Protein AF-A0A239P4M9-F1 (afdb_monomer_lite)

Sequence (114 aa):
MAATDDVRRWGINNWTDLDLVRAELAAGADPNSGVPVFEKPLHAAADRGSPEVVAELAMRVDDVDAENRGRTALWMAVFEDRTDNARALDPARHDRRTRLPQHEADLLATAWEN

Structure (mmCIF, N/CA/C/O backbone):
data_AF-A0A239P4M9-F1
#
_entry.id   AF-A0A239P4M9-F1
#
loop_
_atom_site.group_PDB
_atom_site.id
_atom_site.type_symbol
_atom_site.label_atom_id
_atom_site.label_alt_id
_atom_site.label_comp_id
_atom_site.label_asym_id
_atom_site.label_entity_id
_atom_site.label_seq_id
_atom_site.pdbx_PDB_ins_code
_atom_site.Cartn_x
_atom_site.Cartn_y
_atom_site.Cartn_z
_atom_site.occupancy
_atom_site.B_iso_or_equiv
_atom_site.auth_seq_id
_atom_site.auth_comp_id
_atom_site.auth_asym_id
_atom_site.auth_atom_id
_atom_site.pdbx_PDB_model_num
ATOM 1 N N . MET A 1 1 ? 18.744 -27.698 -16.007 1.00 46.94 1 MET A N 1
ATOM 2 C CA . MET A 1 1 ? 17.345 -27.241 -16.114 1.00 46.94 1 MET A CA 1
ATOM 3 C C . MET A 1 1 ? 16.786 -27.150 -14.706 1.00 46.94 1 MET A C 1
ATOM 5 O O . MET A 1 1 ? 16.496 -28.184 -14.125 1.00 46.94 1 MET A O 1
ATOM 9 N N . ALA A 1 2 ? 16.726 -25.943 -14.145 1.00 37.25 2 ALA A N 1
ATOM 10 C CA . ALA A 1 2 ? 15.970 -25.639 -12.934 1.00 37.25 2 ALA A CA 1
ATOM 11 C C . ALA A 1 2 ? 15.031 -24.488 -13.307 1.00 37.25 2 ALA A C 1
ATOM 13 O O . ALA A 1 2 ? 15.488 -23.445 -13.769 1.00 37.25 2 ALA A O 1
ATOM 14 N N . ALA A 1 3 ? 13.735 -24.776 -13.248 1.00 54.38 3 ALA A N 1
ATOM 15 C CA . ALA A 1 3 ? 12.656 -23.819 -13.409 1.00 54.38 3 ALA A CA 1
ATOM 16 C C . ALA A 1 3 ? 12.550 -22.929 -12.160 1.00 54.38 3 ALA A C 1
ATOM 18 O O . ALA A 1 3 ? 13.156 -23.249 -11.142 1.00 54.38 3 ALA A O 1
ATOM 19 N N . THR A 1 4 ? 11.706 -21.899 -12.271 1.00 45.34 4 THR A N 1
ATOM 20 C CA . THR A 1 4 ? 11.223 -20.979 -11.225 1.00 45.34 4 THR A CA 1
ATOM 21 C C . THR A 1 4 ? 12.203 -19.872 -10.848 1.00 45.34 4 THR A C 1
ATOM 23 O O . THR A 1 4 ? 13.104 -20.112 -10.058 1.00 45.34 4 THR A O 1
ATOM 26 N N . ASP A 1 5 ? 12.051 -18.678 -11.429 1.00 41.28 5 ASP A N 1
ATOM 27 C CA . ASP A 1 5 ? 11.701 -17.457 -10.672 1.00 41.28 5 ASP A CA 1
ATOM 28 C C . ASP A 1 5 ? 11.628 -16.228 -11.609 1.00 41.28 5 ASP A C 1
ATOM 30 O O . ASP A 1 5 ? 12.202 -15.179 -11.343 1.00 41.28 5 ASP A O 1
ATOM 34 N N . ASP A 1 6 ? 10.915 -16.321 -12.739 1.00 41.62 6 ASP A N 1
ATOM 35 C CA . ASP A 1 6 ? 10.498 -15.130 -13.500 1.00 41.62 6 ASP A CA 1
ATOM 36 C C . ASP A 1 6 ? 9.261 -14.487 -12.839 1.00 41.62 6 ASP A C 1
ATOM 38 O O . ASP A 1 6 ? 8.310 -14.088 -13.514 1.00 41.62 6 ASP A O 1
ATOM 42 N N . VAL A 1 7 ? 9.234 -14.395 -11.502 1.00 48.22 7 VAL A N 1
ATOM 43 C CA . VAL A 1 7 ? 8.339 -13.455 -10.812 1.00 48.22 7 VAL A CA 1
ATOM 44 C C . VAL A 1 7 ? 8.858 -12.076 -11.181 1.00 48.22 7 VAL A C 1
ATOM 46 O O . VAL A 1 7 ? 9.815 -11.565 -10.595 1.00 48.22 7 VAL A O 1
ATOM 49 N N . ARG A 1 8 ? 8.286 -11.515 -12.252 1.00 54.78 8 ARG A N 1
ATOM 50 C CA . ARG A 1 8 ? 8.602 -10.182 -12.762 1.00 54.78 8 ARG A CA 1
ATOM 51 C C . ARG A 1 8 ? 8.610 -9.203 -11.591 1.00 54.78 8 ARG A C 1
ATOM 53 O O . ARG A 1 8 ? 7.581 -8.890 -10.999 1.00 54.78 8 ARG A O 1
ATOM 60 N N . ARG A 1 9 ? 9.817 -8.774 -11.233 1.00 57.66 9 ARG A N 1
ATOM 61 C CA . ARG A 1 9 ? 10.087 -7.909 -10.093 1.00 57.66 9 ARG A CA 1
ATOM 62 C C . ARG A 1 9 ? 9.722 -6.483 -10.481 1.00 57.66 9 ARG A C 1
ATOM 64 O O . ARG A 1 9 ? 10.198 -6.003 -11.504 1.00 57.66 9 ARG A O 1
ATOM 71 N N . TRP A 1 10 ? 8.894 -5.830 -9.667 1.00 61.03 10 TRP A N 1
ATOM 72 C CA . TRP A 1 10 ? 8.379 -4.477 -9.900 1.00 61.03 10 TRP A CA 1
ATOM 73 C C . TRP A 1 10 ? 9.478 -3.505 -10.360 1.00 61.03 10 TRP A C 1
ATOM 75 O O . TRP A 1 10 ? 10.354 -3.142 -9.583 1.00 61.03 10 TRP A O 1
ATOM 85 N N . GLY A 1 11 ? 9.436 -3.059 -11.616 1.00 57.31 11 GLY A N 1
ATOM 86 C CA . GLY A 1 11 ? 10.395 -2.090 -12.165 1.00 57.31 11 GLY A CA 1
ATOM 87 C C . GLY A 1 11 ? 10.063 -0.629 -11.843 1.00 57.31 11 GLY A C 1
ATOM 88 O O . GLY A 1 11 ? 10.745 0.278 -12.320 1.00 57.31 11 GLY A O 1
ATOM 89 N N . ILE A 1 12 ? 9.001 -0.380 -11.070 1.00 61.72 12 ILE A N 1
ATOM 90 C CA . ILE A 1 12 ? 8.484 0.970 -10.860 1.00 61.72 12 ILE A CA 1
ATOM 91 C C . ILE A 1 12 ? 9.166 1.639 -9.668 1.00 61.72 12 ILE A C 1
ATOM 93 O O . ILE A 1 12 ? 9.142 1.157 -8.538 1.00 61.72 12 ILE 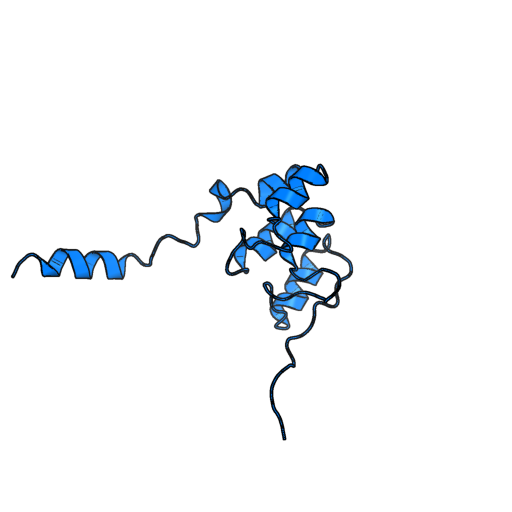A O 1
ATOM 97 N N . ASN A 1 13 ? 9.739 2.810 -9.929 1.00 64.06 13 ASN A N 1
ATOM 98 C CA . ASN A 1 13 ? 10.128 3.757 -8.883 1.00 64.06 13 ASN A CA 1
ATOM 99 C C . ASN A 1 13 ? 9.027 4.794 -8.618 1.00 64.06 13 ASN A C 1
ATOM 101 O O . ASN A 1 13 ? 9.195 5.649 -7.753 1.00 64.06 13 ASN A O 1
ATOM 105 N N . ASN A 1 14 ? 7.913 4.728 -9.359 1.00 71.56 14 ASN A N 1
ATOM 106 C CA . ASN A 1 14 ? 6.837 5.701 -9.277 1.00 71.56 14 ASN A CA 1
ATOM 107 C C . ASN A 1 14 ? 5.509 5.050 -8.860 1.00 71.56 14 ASN A C 1
ATOM 109 O O . ASN A 1 14 ? 4.790 4.501 -9.689 1.00 71.56 14 ASN A O 1
ATOM 113 N N . TRP A 1 15 ? 5.176 5.148 -7.571 1.00 79.12 15 TRP A N 1
ATOM 114 C CA . TRP A 1 15 ? 3.906 4.677 -6.996 1.00 79.12 15 TRP A CA 1
ATOM 115 C C . TRP A 1 15 ? 2.758 5.686 -7.143 1.00 79.12 15 TRP A C 1
ATOM 117 O O . TRP A 1 15 ? 1.693 5.495 -6.560 1.00 79.12 15 TRP A O 1
ATOM 127 N N . THR A 1 16 ? 2.967 6.777 -7.883 1.00 83.25 16 THR A N 1
ATOM 128 C CA . THR A 1 16 ? 1.910 7.757 -8.182 1.00 83.25 16 THR A CA 1
ATOM 129 C C . THR A 1 16 ? 1.251 7.531 -9.540 1.00 83.25 16 THR A C 1
ATOM 131 O O . THR A 1 16 ? 0.168 8.054 -9.788 1.00 83.25 16 THR A O 1
ATOM 134 N N . ASP A 1 17 ? 1.873 6.719 -10.399 1.00 86.00 17 ASP A N 1
ATOM 135 C CA . ASP A 1 17 ? 1.468 6.525 -11.788 1.00 86.00 17 ASP A CA 1
AT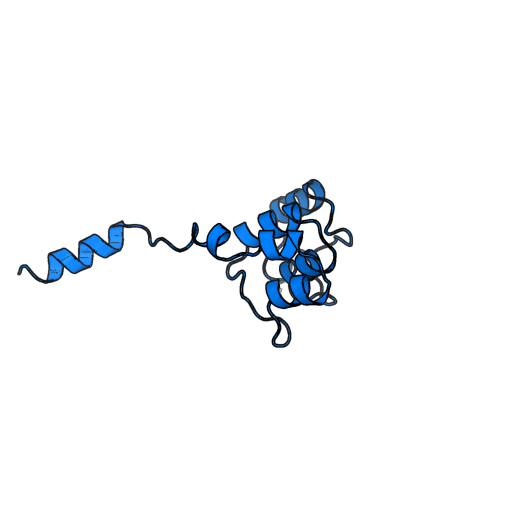OM 136 C C . ASP A 1 17 ? 0.585 5.277 -11.937 1.00 86.00 17 ASP A C 1
ATOM 138 O O . ASP A 1 17 ? 1.059 4.136 -11.944 1.00 86.00 17 ASP A O 1
ATOM 142 N N . LEU A 1 18 ? -0.729 5.493 -12.017 1.00 85.12 18 LEU A N 1
ATOM 143 C CA . LEU A 1 18 ? -1.719 4.416 -12.025 1.00 85.12 18 LEU A CA 1
ATOM 144 C C . LEU A 1 18 ? -1.609 3.520 -13.259 1.00 85.12 18 LEU A C 1
ATOM 146 O O . LEU A 1 18 ? -1.700 2.295 -13.152 1.00 85.12 18 LEU A O 1
ATOM 150 N N . ASP A 1 19 ? -1.424 4.127 -14.428 1.00 86.88 19 ASP A N 1
ATOM 151 C CA . ASP A 1 19 ? -1.344 3.402 -15.693 1.00 86.88 19 ASP A CA 1
ATOM 152 C C . ASP A 1 19 ? -0.097 2.521 -15.754 1.00 86.88 19 ASP A C 1
ATOM 154 O O . ASP A 1 19 ? -0.171 1.385 -16.224 1.00 86.88 19 ASP A O 1
ATOM 158 N N . LEU A 1 20 ? 1.022 2.990 -15.195 1.00 84.00 20 LEU A N 1
ATOM 159 C CA . LEU A 1 20 ? 2.242 2.194 -15.089 1.00 84.00 20 LEU A CA 1
ATOM 160 C C . LEU A 1 20 ? 2.035 0.980 -14.175 1.00 84.00 20 LEU A C 1
ATOM 162 O O . LEU A 1 20 ? 2.379 -0.140 -14.545 1.00 84.00 20 LEU A O 1
ATOM 166 N N . VAL A 1 21 ? 1.415 1.185 -13.009 1.00 83.44 21 VAL A N 1
ATOM 167 C CA . VAL A 1 21 ? 1.082 0.100 -12.072 1.00 83.44 21 VAL A CA 1
ATOM 168 C C . VAL A 1 21 ? 0.172 -0.930 -12.743 1.00 83.44 21 VAL A C 1
ATOM 170 O O . VAL A 1 21 ? 0.421 -2.132 -12.654 1.00 83.44 21 VAL A O 1
ATOM 173 N N . ARG A 1 22 ? -0.857 -0.480 -13.470 1.00 84.69 22 ARG A N 1
ATOM 174 C CA . ARG A 1 22 ? -1.765 -1.365 -14.217 1.00 84.69 22 ARG A CA 1
ATOM 175 C C . ARG A 1 22 ? -1.057 -2.126 -15.331 1.00 84.69 22 ARG A C 1
ATOM 177 O O . ARG A 1 22 ? -1.350 -3.305 -15.511 1.00 84.69 22 ARG A O 1
ATOM 184 N N . ALA A 1 23 ? -0.147 -1.484 -16.059 1.00 85.00 23 ALA A N 1
ATOM 185 C CA . ALA A 1 23 ? 0.622 -2.125 -17.118 1.00 85.00 23 ALA A CA 1
ATOM 186 C C . ALA A 1 23 ? 1.519 -3.244 -16.569 1.00 85.00 23 ALA A C 1
ATOM 188 O 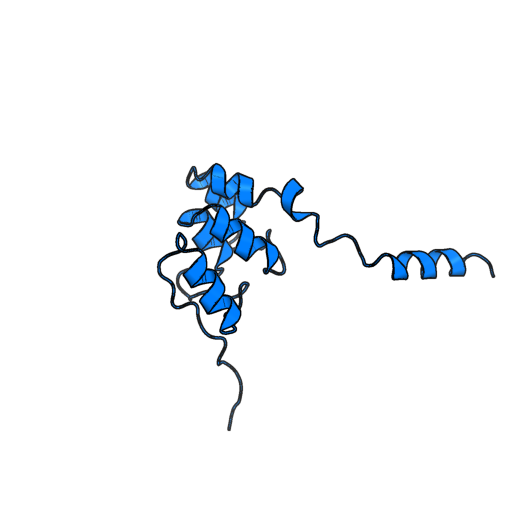O . ALA A 1 23 ? 1.548 -4.330 -17.141 1.00 85.00 23 ALA A O 1
ATOM 189 N N . GLU A 1 24 ? 2.184 -3.022 -15.435 1.00 81.25 24 GLU A N 1
ATOM 190 C CA . GLU A 1 24 ? 3.020 -4.038 -14.778 1.00 81.25 24 GLU A CA 1
ATOM 191 C C . GLU A 1 24 ? 2.185 -5.204 -14.238 1.00 81.25 24 GLU A C 1
ATOM 193 O O . GLU A 1 24 ? 2.515 -6.369 -14.464 1.00 81.25 24 GLU A O 1
ATOM 198 N N . LEU A 1 25 ? 1.049 -4.909 -13.600 1.00 79.94 25 LEU A N 1
ATOM 199 C CA . LEU A 1 25 ? 0.100 -5.936 -13.160 1.00 79.94 25 LEU A CA 1
ATOM 200 C C . LEU A 1 25 ? -0.428 -6.755 -14.349 1.00 79.94 25 LEU A C 1
ATOM 202 O O . LEU A 1 25 ? -0.502 -7.979 -14.274 1.00 79.94 25 LEU A O 1
ATOM 206 N N . ALA A 1 26 ? -0.746 -6.098 -15.468 1.00 82.62 26 ALA A N 1
ATOM 207 C CA . ALA A 1 26 ? -1.149 -6.766 -16.706 1.00 82.62 26 ALA A CA 1
ATOM 208 C C . ALA A 1 26 ? -0.002 -7.574 -17.340 1.00 82.62 26 ALA A C 1
ATOM 210 O O . ALA A 1 26 ? -0.251 -8.594 -17.980 1.00 82.62 26 ALA A O 1
ATOM 211 N N . ALA A 1 27 ? 1.247 -7.157 -17.132 1.00 80.88 27 ALA A N 1
ATOM 212 C CA . ALA A 1 27 ? 2.445 -7.881 -17.547 1.00 80.88 27 ALA A CA 1
ATOM 213 C C . ALA A 1 27 ? 2.794 -9.071 -16.628 1.00 80.88 27 ALA A C 1
ATOM 215 O O . ALA A 1 27 ? 3.772 -9.775 -16.895 1.00 80.88 27 ALA A O 1
ATOM 216 N N . GLY A 1 28 ? 2.001 -9.319 -15.578 1.00 78.31 28 GLY A N 1
ATOM 217 C CA . GLY A 1 28 ? 2.170 -10.441 -14.654 1.00 78.31 28 GLY A CA 1
ATOM 218 C C . GLY A 1 28 ? 3.025 -10.131 -13.424 1.00 78.31 28 GLY A C 1
ATOM 219 O O . GLY A 1 28 ? 3.549 -11.061 -12.815 1.00 78.31 28 GLY A O 1
ATOM 220 N N . ALA A 1 29 ? 3.199 -8.856 -13.063 1.00 78.62 29 ALA A N 1
ATOM 221 C CA . ALA A 1 29 ? 3.822 -8.488 -11.794 1.00 78.62 29 ALA A CA 1
ATOM 222 C C . ALA A 1 29 ? 2.953 -8.944 -10.608 1.00 78.62 29 ALA A C 1
ATOM 224 O O . ALA A 1 29 ? 1.740 -8.724 -10.591 1.00 78.62 29 ALA A O 1
ATOM 225 N N . ASP A 1 30 ? 3.581 -9.557 -9.604 1.00 78.56 30 ASP A N 1
ATOM 226 C CA . ASP A 1 30 ? 2.894 -10.051 -8.409 1.00 78.56 30 ASP A CA 1
ATOM 227 C C . ASP A 1 30 ? 2.605 -8.891 -7.432 1.00 78.56 30 ASP A C 1
ATOM 229 O O . ASP A 1 30 ? 3.552 -8.314 -6.892 1.00 78.56 30 ASP A O 1
ATOM 233 N N . PRO A 1 31 ? 1.337 -8.529 -7.154 1.00 76.25 31 PRO A N 1
ATOM 234 C CA . PRO A 1 31 ? 0.998 -7.454 -6.218 1.00 76.25 31 PRO A CA 1
ATOM 235 C C . PRO A 1 31 ? 1.411 -7.744 -4.768 1.00 76.25 31 PRO A C 1
ATOM 237 O O . PRO A 1 31 ? 1.523 -6.801 -3.982 1.00 76.25 31 PRO A O 1
ATOM 240 N N . ASN A 1 32 ? 1.659 -9.006 -4.405 1.00 74.19 32 ASN A N 1
ATOM 241 C CA . ASN A 1 32 ? 2.054 -9.398 -3.051 1.00 74.19 32 ASN A CA 1
ATOM 242 C C . ASN A 1 32 ? 3.577 -9.367 -2.832 1.00 74.19 32 ASN A C 1
ATOM 244 O O . ASN A 1 32 ? 4.021 -9.154 -1.698 1.00 74.19 32 ASN A O 1
ATOM 248 N N . SER A 1 33 ? 4.370 -9.558 -3.895 1.00 69.44 33 SER A N 1
ATOM 249 C CA . SER A 1 33 ? 5.833 -9.686 -3.830 1.00 69.44 33 SER A CA 1
ATOM 250 C C . SER A 1 33 ? 6.527 -8.556 -4.589 1.00 69.44 33 SER A C 1
ATOM 252 O O . SER A 1 33 ? 6.542 -8.502 -5.818 1.00 69.44 33 SER A O 1
ATOM 254 N N . GLY A 1 34 ? 7.120 -7.625 -3.841 1.00 67.12 34 GLY A N 1
ATOM 255 C CA . GLY A 1 34 ? 7.715 -6.409 -4.393 1.00 67.12 34 GLY A CA 1
ATOM 256 C C . GLY A 1 34 ? 9.217 -6.504 -4.648 1.00 67.1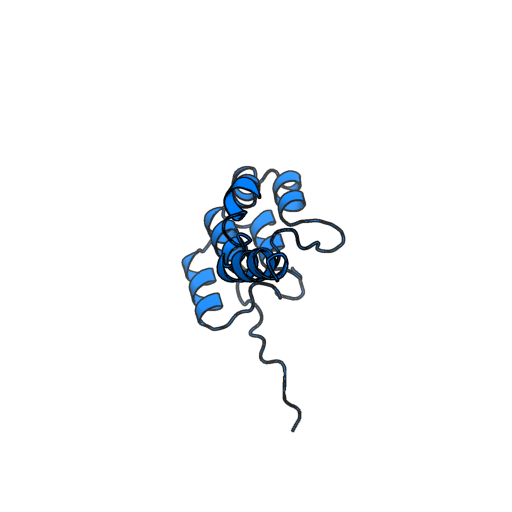2 34 GLY A C 1
ATOM 257 O O . GLY A 1 34 ? 9.887 -7.513 -4.424 1.00 67.12 34 GLY A O 1
ATOM 258 N N . VAL A 1 35 ? 9.791 -5.385 -5.088 1.00 59.00 35 VAL A N 1
ATOM 259 C CA . VAL A 1 35 ? 11.248 -5.197 -5.124 1.00 59.00 35 VAL A CA 1
ATOM 260 C C . VAL A 1 35 ? 11.877 -5.362 -3.736 1.00 59.00 35 VAL A C 1
ATOM 262 O O . VAL A 1 35 ? 11.245 -5.039 -2.733 1.00 59.00 35 VAL A O 1
ATOM 265 N N . PRO A 1 36 ? 13.147 -5.802 -3.648 1.00 54.56 36 PRO A N 1
ATOM 266 C CA . PRO A 1 36 ? 13.776 -6.163 -2.375 1.00 54.56 36 PRO A CA 1
ATOM 267 C C . PRO A 1 36 ? 13.932 -4.976 -1.413 1.00 54.56 36 PRO A C 1
ATOM 269 O O . PRO A 1 36 ? 14.050 -5.175 -0.213 1.00 54.56 36 PRO A O 1
ATOM 272 N N . VAL A 1 37 ? 13.922 -3.742 -1.927 1.00 53.75 37 VAL A N 1
ATOM 273 C CA . VAL A 1 37 ? 13.992 -2.523 -1.105 1.00 53.75 37 VAL A CA 1
ATOM 274 C C . VAL A 1 37 ? 12.661 -2.239 -0.405 1.00 53.75 37 VAL A C 1
ATOM 276 O O . VAL A 1 37 ? 12.652 -1.635 0.665 1.00 53.75 37 VAL A O 1
ATOM 279 N N . PHE A 1 38 ? 11.544 -2.688 -0.985 1.00 59.00 38 PHE A N 1
ATOM 280 C CA . PHE A 1 38 ? 10.211 -2.394 -0.470 1.00 59.00 38 PHE A CA 1
ATOM 281 C C . PHE A 1 38 ? 9.443 -3.605 0.048 1.00 59.00 38 PHE A C 1
ATOM 283 O O . PHE A 1 38 ? 8.468 -3.380 0.751 1.00 59.00 38 PHE A O 1
ATOM 290 N N . GLU A 1 39 ? 9.917 -4.834 -0.205 1.00 63.91 39 GLU A N 1
ATOM 291 C CA . GLU A 1 39 ? 9.393 -6.151 0.225 1.00 63.91 39 GLU A CA 1
ATOM 292 C C . GLU A 1 39 ? 7.925 -6.423 -0.177 1.00 63.91 39 GLU A C 1
ATOM 294 O O . GLU A 1 39 ? 7.635 -7.483 -0.729 1.00 63.91 39 GLU A O 1
ATOM 299 N N . LYS A 1 40 ? 7.018 -5.454 -0.016 1.00 75.56 40 LYS A N 1
ATOM 300 C CA . LYS A 1 40 ? 5.602 -5.474 -0.376 1.00 75.56 40 LYS A CA 1
ATOM 301 C C . LYS A 1 40 ? 5.204 -4.189 -1.138 1.00 75.56 40 LYS A C 1
ATOM 303 O O . LYS A 1 40 ? 5.376 -3.088 -0.609 1.00 75.56 40 LYS A O 1
ATOM 308 N N . PRO A 1 41 ? 4.654 -4.297 -2.364 1.00 79.50 41 PRO A N 1
ATOM 309 C CA . PRO A 1 41 ? 4.223 -3.165 -3.196 1.00 79.50 41 PRO A CA 1
ATOM 310 C C . PRO A 1 41 ? 3.238 -2.231 -2.491 1.00 79.50 41 PRO A C 1
ATOM 312 O O . PRO A 1 41 ? 3.370 -1.010 -2.559 1.00 79.50 41 PRO A O 1
ATOM 315 N N . LEU A 1 42 ? 2.282 -2.811 -1.757 1.00 83.88 42 LEU A N 1
ATOM 316 C CA . LEU A 1 42 ? 1.249 -2.061 -1.049 1.00 83.88 42 LEU A CA 1
ATOM 317 C C . LEU A 1 42 ? 1.835 -1.121 0.016 1.00 83.88 42 LEU A C 1
ATOM 319 O O . LEU A 1 42 ? 1.389 0.015 0.134 1.00 83.88 42 LEU A O 1
ATOM 323 N N . HIS A 1 43 ? 2.877 -1.547 0.736 1.00 84.94 43 HIS A N 1
ATOM 324 C CA . HIS A 1 43 ? 3.574 -0.715 1.724 1.00 84.94 43 HIS A CA 1
ATOM 325 C C . HIS A 1 43 ? 4.283 0.476 1.080 1.00 84.94 43 HIS A C 1
ATOM 327 O O . HIS A 1 43 ? 4.208 1.587 1.598 1.00 84.94 43 HIS A O 1
ATOM 333 N N . ALA A 1 44 ? 4.936 0.274 -0.068 1.00 84.00 44 ALA A N 1
ATOM 334 C CA . ALA A 1 44 ? 5.576 1.375 -0.787 1.00 84.00 44 ALA A CA 1
ATOM 335 C C . ALA A 1 44 ? 4.566 2.361 -1.380 1.00 84.00 44 ALA A C 1
ATOM 337 O O . ALA A 1 44 ? 4.810 3.569 -1.364 1.00 84.00 44 ALA A O 1
ATOM 338 N N . ALA A 1 45 ? 3.429 1.862 -1.868 1.00 86.31 45 ALA A N 1
ATOM 339 C CA . ALA A 1 45 ? 2.332 2.706 -2.319 1.00 86.31 45 ALA A CA 1
ATOM 340 C C . ALA A 1 45 ? 1.689 3.480 -1.159 1.00 86.31 45 ALA A C 1
ATOM 342 O O . ALA A 1 45 ? 1.377 4.656 -1.318 1.00 86.31 45 ALA A O 1
ATOM 343 N N . ALA A 1 46 ? 1.545 2.863 0.014 1.00 87.62 46 ALA A N 1
ATOM 344 C CA . ALA A 1 46 ? 1.022 3.526 1.204 1.00 87.62 46 ALA A CA 1
ATOM 345 C C . ALA A 1 46 ? 1.919 4.690 1.660 1.00 87.62 46 ALA A C 1
ATOM 347 O O . ALA A 1 46 ? 1.411 5.775 1.939 1.00 87.62 46 ALA A O 1
ATOM 348 N N . ASP A 1 47 ? 3.238 4.474 1.652 1.00 85.94 47 ASP A N 1
ATOM 349 C CA . ASP A 1 47 ? 4.278 5.457 1.991 1.00 85.94 47 ASP A CA 1
ATOM 350 C C . ASP A 1 47 ? 4.353 6.598 0.953 1.00 85.94 47 ASP A C 1
ATOM 352 O O . ASP A 1 47 ? 4.137 7.770 1.261 1.00 85.94 47 ASP A O 1
ATOM 356 N N . ARG A 1 48 ? 4.581 6.270 -0.327 1.00 82.81 48 ARG A N 1
ATOM 357 C CA . ARG A 1 48 ? 4.984 7.264 -1.352 1.00 82.81 48 ARG A CA 1
ATOM 358 C C . ARG A 1 48 ? 4.035 7.391 -2.532 1.00 82.81 48 ARG A C 1
ATOM 360 O O . ARG A 1 48 ? 4.259 8.227 -3.405 1.00 82.81 48 ARG A O 1
ATOM 367 N N . GLY A 1 49 ? 3.012 6.550 -2.593 1.00 84.56 49 GLY A N 1
ATOM 368 C CA . GLY A 1 49 ? 2.091 6.482 -3.716 1.00 84.56 49 GLY A CA 1
ATOM 369 C C . GLY A 1 49 ? 0.906 7.427 -3.612 1.00 84.56 49 GLY A C 1
ATOM 370 O O . GLY A 1 49 ? 0.771 8.185 -2.643 1.00 84.56 49 GLY A O 1
ATOM 371 N N . SER A 1 50 ? 0.071 7.355 -4.646 1.00 88.69 50 SER A N 1
ATOM 372 C CA . SER A 1 50 ? -1.233 8.019 -4.729 1.00 88.69 50 SER A CA 1
ATOM 373 C C . SER A 1 50 ? -2.346 7.096 -4.211 1.00 88.69 50 SER A C 1
ATOM 375 O O . SER A 1 50 ? -2.230 5.871 -4.353 1.00 88.69 50 SER A O 1
ATOM 377 N N . PRO A 1 51 ? -3.454 7.640 -3.677 1.00 87.44 51 PRO A N 1
ATOM 378 C CA . PRO A 1 51 ? -4.552 6.839 -3.132 1.00 87.44 51 PRO A CA 1
ATOM 379 C C . PRO A 1 51 ? -5.193 5.915 -4.178 1.00 87.44 51 PRO A C 1
ATOM 381 O O . PRO A 1 51 ? -5.653 4.823 -3.846 1.00 87.44 51 PRO A O 1
ATOM 384 N N . GLU A 1 52 ? -5.175 6.296 -5.455 1.00 88.69 52 GLU A N 1
ATOM 385 C CA . GLU A 1 52 ? -5.654 5.472 -6.566 1.00 88.69 52 GLU A CA 1
ATOM 386 C C . GLU A 1 52 ? -4.789 4.223 -6.763 1.00 88.69 52 GLU A C 1
ATOM 388 O O . GLU A 1 52 ? -5.317 3.127 -6.947 1.00 88.69 52 GLU A O 1
ATOM 393 N N . VAL A 1 53 ? -3.463 4.371 -6.686 1.00 87.56 53 VAL A N 1
ATOM 394 C CA . VAL A 1 53 ? -2.518 3.249 -6.799 1.00 87.56 53 VAL A CA 1
ATOM 395 C C . VAL A 1 53 ? -2.676 2.307 -5.613 1.00 87.56 53 VAL A C 1
ATOM 397 O O . VAL A 1 53 ? -2.731 1.090 -5.791 1.00 87.56 53 VAL A O 1
ATOM 400 N N . VAL A 1 54 ? -2.811 2.869 -4.412 1.00 88.31 54 VAL A N 1
ATOM 401 C CA . VAL A 1 54 ? -3.071 2.108 -3.188 1.00 88.31 54 VAL A CA 1
ATOM 402 C C . VAL A 1 54 ? -4.364 1.301 -3.313 1.00 88.31 54 VAL A C 1
ATOM 404 O O . VAL A 1 54 ? -4.358 0.107 -3.027 1.00 88.31 54 VAL A O 1
ATOM 407 N N . ALA A 1 55 ? -5.445 1.903 -3.813 1.00 86.31 55 ALA A N 1
ATOM 408 C CA . ALA A 1 55 ? -6.711 1.208 -4.028 1.00 86.31 55 ALA A CA 1
ATOM 409 C C . ALA A 1 55 ? -6.608 0.093 -5.087 1.00 86.31 55 ALA A C 1
ATOM 411 O O . ALA A 1 55 ? -7.136 -1.001 -4.883 1.00 86.31 55 ALA A O 1
ATOM 412 N N . GLU A 1 56 ? -5.920 0.332 -6.208 1.00 86.31 56 GLU A N 1
ATOM 413 C CA . GLU A 1 56 ? -5.720 -0.681 -7.256 1.00 86.31 56 GLU A CA 1
ATOM 414 C C . GLU A 1 56 ? -4.886 -1.877 -6.785 1.00 86.31 56 GLU A C 1
ATOM 416 O O . GLU A 1 56 ? -5.160 -3.010 -7.194 1.00 86.31 56 GLU A O 1
ATOM 421 N N . LEU A 1 57 ? -3.877 -1.636 -5.946 1.00 84.19 57 LEU A N 1
ATOM 422 C CA . LEU A 1 57 ? -3.086 -2.696 -5.324 1.00 84.19 57 LEU A CA 1
ATOM 423 C C . LEU A 1 57 ? -3.907 -3.438 -4.273 1.00 84.19 57 LEU A C 1
ATOM 425 O O . LEU A 1 57 ? -3.958 -4.663 -4.315 1.00 84.19 57 LEU A O 1
ATOM 429 N N . ALA A 1 58 ? -4.608 -2.716 -3.397 1.00 84.12 58 ALA A N 1
ATOM 430 C CA . ALA A 1 58 ? -5.434 -3.294 -2.339 1.00 84.12 58 ALA A CA 1
ATOM 431 C C . ALA A 1 58 ? -6.527 -4.238 -2.880 1.00 84.12 58 ALA A C 1
ATOM 433 O O . ALA A 1 58 ? -6.828 -5.254 -2.266 1.00 84.12 58 ALA A O 1
ATOM 434 N N . MET A 1 59 ? -7.077 -3.963 -4.068 1.00 81.94 59 MET A N 1
ATOM 435 C CA . MET A 1 59 ? -8.038 -4.868 -4.717 1.00 81.94 59 MET A CA 1
ATOM 436 C C . MET A 1 59 ? -7.413 -6.174 -5.240 1.00 81.94 59 MET A C 1
ATOM 438 O O . MET A 1 59 ? -8.125 -7.166 -5.428 1.00 81.94 59 MET A O 1
ATOM 442 N N . ARG A 1 60 ? -6.108 -6.173 -5.530 1.00 80.38 60 ARG A N 1
ATOM 443 C CA . ARG A 1 60 ? -5.407 -7.294 -6.175 1.00 80.38 60 ARG A CA 1
ATOM 444 C C . ARG A 1 60 ? -4.552 -8.122 -5.223 1.00 80.38 60 ARG A C 1
ATOM 446 O O . ARG A 1 60 ? -4.343 -9.292 -5.520 1.00 80.38 60 ARG A O 1
ATOM 453 N N . VAL A 1 61 ? -4.071 -7.545 -4.123 1.00 79.56 61 VAL A N 1
ATOM 454 C CA . VAL A 1 61 ? -3.359 -8.294 -3.078 1.00 79.56 61 VAL A CA 1
ATOM 455 C C . VAL A 1 61 ? -4.282 -9.298 -2.400 1.00 79.56 61 VAL A C 1
ATOM 457 O O . VAL A 1 61 ? -5.505 -9.128 -2.372 1.00 79.56 61 VAL A O 1
ATOM 460 N N . ASP A 1 62 ? -3.682 -10.340 -1.837 1.00 76.31 62 ASP A N 1
ATOM 461 C CA . ASP A 1 62 ? -4.436 -11.346 -1.095 1.00 76.31 62 ASP A CA 1
ATOM 462 C C . ASP A 1 62 ? -4.797 -10.916 0.314 1.00 76.31 62 ASP A C 1
ATOM 464 O O . ASP A 1 62 ? -5.874 -11.252 0.806 1.00 76.31 62 ASP A O 1
ATOM 468 N N . ASP A 1 63 ? -3.921 -10.112 0.904 1.00 78.50 63 ASP A N 1
ATOM 469 C CA . ASP A 1 63 ? -4.055 -9.586 2.246 1.00 78.50 63 ASP A CA 1
ATOM 470 C C . ASP A 1 63 ? -3.592 -8.121 2.271 1.00 78.50 63 ASP A C 1
ATOM 472 O O . ASP A 1 63 ? -2.410 -7.813 2.091 1.00 78.50 63 ASP A O 1
ATOM 476 N N . VAL A 1 64 ? -4.553 -7.211 2.451 1.00 81.12 64 VAL A N 1
ATOM 477 C CA . VAL A 1 64 ? -4.331 -5.757 2.561 1.00 81.12 64 VAL A CA 1
ATOM 478 C C . VAL A 1 64 ? -3.691 -5.403 3.907 1.00 81.12 64 VAL A C 1
ATOM 480 O O . VAL A 1 64 ? -2.927 -4.437 3.996 1.00 81.12 64 VAL A O 1
ATOM 483 N N . ASP A 1 65 ? -3.948 -6.219 4.929 1.00 79.69 65 ASP A N 1
ATOM 484 C CA . ASP A 1 65 ? -3.437 -6.054 6.288 1.00 79.69 65 ASP A CA 1
ATOM 485 C C . ASP A 1 65 ? -2.126 -6.813 6.514 1.00 79.69 65 ASP A C 1
ATOM 487 O O . ASP A 1 65 ? -1.601 -6.834 7.629 1.00 79.69 65 ASP A O 1
ATOM 491 N N . ALA A 1 66 ? -1.543 -7.373 5.450 1.00 81.19 66 ALA A N 1
ATOM 492 C CA . ALA A 1 66 ? -0.273 -8.067 5.525 1.00 81.19 66 ALA A CA 1
ATOM 493 C C . ALA A 1 66 ? 0.786 -7.190 6.206 1.00 81.19 66 ALA A C 1
ATOM 495 O O . ALA A 1 66 ? 1.052 -6.047 5.821 1.00 81.19 66 ALA A O 1
ATOM 496 N N . GLU A 1 67 ? 1.451 -7.747 7.209 1.00 81.19 67 GLU A N 1
ATOM 497 C CA . GLU A 1 67 ? 2.503 -7.033 7.913 1.00 81.19 67 GLU A CA 1
ATOM 498 C C . GLU A 1 67 ? 3.821 -7.099 7.134 1.00 81.19 67 GLU A C 1
ATOM 500 O O . GLU A 1 67 ? 4.222 -8.141 6.607 1.00 81.19 67 GLU A O 1
ATOM 505 N N . ASN A 1 68 ? 4.532 -5.973 7.088 1.00 78.19 68 ASN A N 1
ATOM 506 C CA . ASN A 1 68 ? 5.921 -5.906 6.665 1.00 78.19 68 ASN A CA 1
ATOM 507 C C . ASN A 1 68 ? 6.783 -5.404 7.821 1.00 78.19 68 ASN A C 1
ATOM 509 O O . ASN A 1 68 ? 6.629 -4.267 8.276 1.00 78.19 68 ASN A O 1
ATOM 513 N N . ARG A 1 69 ? 7.697 -6.248 8.310 1.00 79.38 69 ARG A N 1
ATOM 514 C CA . ARG A 1 69 ? 8.531 -5.950 9.492 1.00 79.38 69 ARG A CA 1
ATOM 515 C C . ARG A 1 69 ? 7.692 -5.484 10.698 1.00 79.38 69 ARG A C 1
ATOM 517 O O . ARG A 1 69 ? 8.055 -4.516 11.362 1.00 79.38 69 ARG A O 1
ATOM 524 N N . GLY A 1 70 ? 6.548 -6.138 10.927 1.00 81.06 70 GLY A N 1
ATOM 525 C CA . GLY A 1 70 ? 5.610 -5.834 12.018 1.00 81.06 70 GLY A CA 1
ATOM 526 C C . GLY A 1 70 ? 4.777 -4.561 11.827 1.00 81.06 70 GLY A C 1
ATOM 527 O O . GLY A 1 70 ? 4.291 -4.000 12.804 1.00 81.06 70 GLY A O 1
ATOM 528 N N . ARG A 1 71 ? 4.661 -4.044 10.596 1.00 84.62 71 ARG A N 1
ATOM 529 C CA . ARG A 1 71 ? 3.871 -2.844 10.277 1.00 84.62 71 ARG A CA 1
ATOM 530 C C . ARG A 1 71 ? 2.944 -3.113 9.100 1.00 84.62 71 ARG A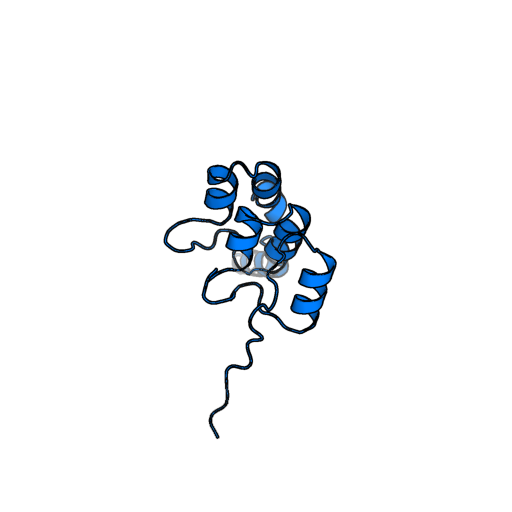 C 1
ATOM 532 O O . ARG A 1 71 ? 3.384 -3.624 8.071 1.00 84.62 71 ARG A O 1
ATOM 539 N N . THR A 1 72 ? 1.676 -2.746 9.224 1.00 87.19 72 THR A N 1
ATOM 540 C CA . THR A 1 72 ? 0.708 -2.835 8.123 1.00 87.19 72 THR A CA 1
ATOM 541 C C . THR A 1 72 ? 0.900 -1.684 7.133 1.00 87.19 72 THR A C 1
ATOM 543 O O . THR A 1 72 ? 1.521 -0.664 7.454 1.00 87.19 72 THR A O 1
ATOM 546 N N . ALA A 1 73 ? 0.359 -1.825 5.922 1.00 86.06 73 ALA A N 1
ATOM 547 C CA . ALA A 1 73 ? 0.348 -0.729 4.952 1.00 86.06 73 ALA A CA 1
ATOM 548 C C . ALA A 1 73 ? -0.395 0.498 5.516 1.00 86.06 73 ALA A C 1
ATOM 550 O O . ALA A 1 73 ? 0.057 1.632 5.354 1.00 86.06 73 ALA A O 1
ATOM 551 N N . LEU A 1 74 ? -1.480 0.269 6.267 1.00 86.81 74 LEU A N 1
ATOM 552 C CA . LEU A 1 74 ? -2.225 1.327 6.948 1.00 86.81 74 LEU A CA 1
ATOM 553 C C . LEU A 1 74 ? -1.363 2.060 7.985 1.00 86.81 74 LEU A C 1
ATOM 555 O O . LEU A 1 74 ? -1.380 3.289 8.028 1.00 86.81 74 LEU A O 1
ATOM 559 N N . TRP A 1 75 ? -0.571 1.329 8.780 1.00 87.19 75 TRP A N 1
ATOM 560 C CA . TRP A 1 75 ? 0.347 1.936 9.747 1.00 87.19 75 TRP A CA 1
ATOM 561 C C . TRP A 1 75 ? 1.329 2.891 9.062 1.00 87.19 75 TRP A C 1
ATOM 563 O O . TRP A 1 75 ? 1.543 3.996 9.552 1.00 87.19 75 TRP A O 1
ATOM 573 N N . MET A 1 76 ? 1.888 2.496 7.910 1.00 87.00 76 MET A N 1
ATOM 574 C CA . MET A 1 76 ? 2.800 3.354 7.145 1.00 87.00 76 MET A CA 1
ATOM 575 C C . MET A 1 76 ? 2.107 4.612 6.626 1.00 87.00 76 MET A C 1
ATOM 577 O O . MET A 1 76 ? 2.637 5.702 6.807 1.00 87.00 76 MET A O 1
ATOM 581 N N . ALA A 1 77 ? 0.911 4.482 6.046 1.00 89.00 77 ALA A N 1
ATOM 582 C CA . ALA A 1 77 ? 0.166 5.639 5.556 1.00 89.00 77 ALA A CA 1
ATOM 583 C C . ALA A 1 77 ? -0.150 6.643 6.677 1.00 89.00 77 ALA A C 1
ATOM 585 O O . ALA A 1 77 ? -0.052 7.846 6.466 1.00 89.00 77 ALA A O 1
ATOM 586 N N . VAL A 1 78 ? -0.498 6.163 7.875 1.00 89.12 78 VAL A N 1
ATOM 587 C CA . VAL A 1 78 ? -0.759 7.030 9.035 1.00 89.12 78 VAL A CA 1
ATOM 588 C C . VAL A 1 78 ? 0.528 7.664 9.564 1.00 89.12 78 VAL A C 1
ATOM 590 O O . VAL A 1 78 ? 0.539 8.853 9.870 1.00 89.12 78 VAL A O 1
ATOM 593 N N . PHE A 1 79 ? 1.612 6.892 9.669 1.00 87.50 79 PHE A N 1
ATOM 594 C CA . PHE A 1 79 ? 2.898 7.381 10.170 1.00 87.50 79 PHE A CA 1
ATOM 595 C C . PHE A 1 79 ? 3.506 8.468 9.270 1.00 87.50 79 PHE A C 1
ATOM 597 O O . PHE A 1 79 ? 4.064 9.437 9.776 1.00 87.50 79 PHE A O 1
ATOM 604 N N . GLU A 1 80 ? 3.349 8.329 7.954 1.00 86.69 80 GLU A N 1
ATOM 605 C CA . GLU A 1 80 ? 3.855 9.264 6.939 1.00 86.69 80 GLU A CA 1
ATOM 606 C C . GLU A 1 80 ? 2.866 10.413 6.625 1.00 86.69 80 GLU A C 1
ATOM 608 O O . GLU A 1 80 ? 3.042 11.140 5.648 1.00 86.69 80 GLU A O 1
ATOM 613 N N . ASP A 1 81 ? 1.801 10.574 7.425 1.00 89.38 81 ASP A N 1
ATOM 614 C CA . ASP A 1 81 ? 0.751 11.601 7.267 1.00 89.38 81 ASP A CA 1
ATOM 615 C C . ASP A 1 81 ? 0.010 11.554 5.909 1.00 89.38 81 ASP A C 1
ATOM 617 O O . ASP A 1 81 ? -0.535 12.533 5.392 1.00 89.38 81 ASP A O 1
ATOM 621 N N . ARG A 1 82 ? -0.058 10.367 5.300 1.00 88.81 82 ARG A N 1
ATOM 622 C CA . ARG A 1 82 ? -0.730 10.099 4.020 1.00 88.81 82 ARG A CA 1
ATOM 623 C C . ARG A 1 82 ? -2.196 9.758 4.263 1.00 88.81 82 ARG A C 1
ATOM 625 O O . ARG A 1 82 ? -2.653 8.649 3.983 1.00 88.81 82 ARG A O 1
ATOM 632 N N . THR A 1 83 ? -2.952 10.726 4.777 1.00 87.00 83 THR A N 1
ATOM 633 C CA . THR A 1 83 ? -4.363 10.540 5.167 1.00 87.00 83 THR A CA 1
ATOM 634 C C . THR A 1 83 ? -5.231 9.977 4.031 1.00 87.00 83 THR A C 1
ATOM 636 O O . THR A 1 83 ? -6.082 9.119 4.268 1.00 87.00 83 THR A O 1
ATOM 639 N N . ASP A 1 84 ? -4.998 10.399 2.786 1.00 88.75 84 ASP A N 1
ATOM 640 C CA . ASP A 1 84 ? -5.744 9.891 1.629 1.00 88.75 84 ASP A CA 1
ATOM 641 C C . ASP A 1 84 ? -5.398 8.431 1.303 1.00 88.75 84 ASP A C 1
ATOM 643 O O . ASP A 1 84 ? -6.290 7.641 0.993 1.00 88.75 84 ASP A O 1
ATOM 647 N N . ASN A 1 85 ? -4.132 8.032 1.461 1.00 88.06 85 ASN A N 1
ATOM 648 C CA . ASN A 1 85 ? -3.703 6.641 1.297 1.00 88.06 85 ASN A CA 1
ATOM 649 C C . ASN A 1 85 ? -4.243 5.759 2.429 1.00 88.06 85 ASN A C 1
ATOM 651 O O . ASN A 1 85 ? -4.686 4.640 2.179 1.00 88.06 85 ASN A O 1
ATOM 655 N N . ALA A 1 86 ? -4.268 6.272 3.662 1.00 86.88 86 ALA A N 1
ATOM 656 C CA . ALA A 1 86 ? -4.853 5.576 4.805 1.00 86.88 86 ALA A CA 1
ATOM 657 C C . ALA A 1 86 ? -6.357 5.339 4.596 1.00 86.88 86 ALA A C 1
ATOM 659 O O . ALA A 1 86 ? -6.846 4.234 4.808 1.00 86.88 86 ALA A O 1
ATOM 660 N N . ARG A 1 87 ? -7.081 6.343 4.080 1.00 84.94 87 ARG A N 1
ATOM 661 C CA . ARG A 1 87 ? -8.486 6.194 3.662 1.00 84.94 87 ARG A CA 1
ATOM 662 C C . ARG A 1 87 ? -8.657 5.202 2.520 1.00 84.94 87 ARG A C 1
ATOM 664 O O . ARG A 1 87 ? -9.644 4.472 2.487 1.00 84.94 87 ARG A O 1
ATOM 671 N N . ALA A 1 88 ? -7.718 5.179 1.579 1.00 82.88 88 ALA A N 1
ATOM 672 C CA . ALA A 1 88 ? -7.729 4.217 0.490 1.00 82.88 88 ALA A CA 1
ATOM 673 C C . ALA A 1 88 ? -7.466 2.783 0.966 1.00 82.88 88 ALA A C 1
ATOM 675 O O . ALA A 1 88 ? -7.820 1.879 0.223 1.00 82.88 88 ALA A O 1
ATOM 676 N N . LEU A 1 89 ? -6.899 2.571 2.161 1.00 78.00 89 LEU A N 1
ATOM 677 C CA . LEU A 1 89 ? -6.663 1.270 2.812 1.00 78.00 89 LEU A CA 1
ATOM 678 C C . LEU A 1 89 ? -7.725 0.898 3.854 1.00 78.00 89 LEU A C 1
ATOM 680 O O . LEU A 1 89 ? -7.643 -0.184 4.423 1.00 78.00 89 LEU A O 1
ATOM 684 N N . ASP A 1 90 ? -8.712 1.762 4.108 1.00 76.12 90 ASP A N 1
ATOM 685 C CA . ASP A 1 90 ? -9.722 1.531 5.141 1.00 76.12 90 ASP A CA 1
ATOM 686 C C . ASP A 1 90 ? -10.480 0.210 4.876 1.00 76.12 90 ASP A C 1
ATOM 688 O O . ASP A 1 90 ? -11.104 0.066 3.811 1.00 76.12 90 ASP A O 1
ATOM 692 N N . PRO A 1 91 ? -10.457 -0.756 5.817 1.00 57.12 91 PRO A N 1
ATOM 693 C CA . PRO A 1 91 ? -11.124 -2.048 5.669 1.00 57.12 91 PRO A CA 1
ATOM 694 C C . PRO A 1 91 ? -12.622 -1.912 5.374 1.00 57.12 91 PRO A C 1
ATOM 696 O O . PRO A 1 91 ? -13.165 -2.729 4.630 1.00 57.12 91 PRO A O 1
ATOM 699 N N . ALA A 1 92 ? -13.286 -0.836 5.819 1.00 50.41 92 ALA A N 1
ATOM 700 C CA . ALA A 1 92 ? -14.692 -0.575 5.485 1.00 50.41 92 ALA A CA 1
ATOM 701 C C . ALA A 1 92 ? -14.942 -0.424 3.968 1.00 50.41 92 ALA A C 1
ATOM 703 O O . ALA A 1 92 ? -16.065 -0.606 3.488 1.00 50.41 92 ALA A O 1
ATOM 704 N N . ARG A 1 93 ? -13.900 -0.101 3.192 1.00 54.69 93 ARG A N 1
ATOM 705 C CA . ARG A 1 93 ? -13.943 -0.008 1.727 1.00 54.69 93 ARG A CA 1
ATOM 706 C C . ARG A 1 93 ? -13.536 -1.315 1.037 1.00 54.69 93 ARG A C 1
ATOM 708 O O . ARG A 1 93 ? -13.989 -1.548 -0.088 1.00 54.69 93 ARG A O 1
ATOM 715 N N . HIS A 1 94 ? -12.734 -2.147 1.708 1.00 52.34 94 HIS A N 1
ATOM 716 C CA . HIS A 1 94 ? -12.128 -3.379 1.177 1.00 52.34 94 HIS A CA 1
ATOM 717 C C . HIS A 1 94 ? -12.835 -4.677 1.574 1.00 52.34 94 HIS A C 1
ATOM 719 O O . HIS A 1 94 ? -12.604 -5.698 0.926 1.00 52.34 94 HIS A O 1
ATOM 725 N N . ASP A 1 95 ? -13.792 -4.636 2.508 1.00 51.16 95 ASP A N 1
ATOM 726 C CA . ASP A 1 95 ? -14.647 -5.772 2.922 1.00 51.16 95 ASP A CA 1
ATOM 727 C C . ASP A 1 95 ? -15.521 -6.363 1.784 1.00 51.16 95 ASP A C 1
ATOM 729 O O . ASP A 1 95 ? -16.349 -7.251 1.965 1.00 51.16 95 ASP A O 1
ATOM 733 N N . ARG A 1 96 ? -15.339 -5.899 0.542 1.00 49.97 96 ARG A N 1
ATOM 734 C CA . ARG A 1 96 ? -16.053 -6.396 -0.637 1.00 49.97 96 ARG A CA 1
ATOM 735 C C . ARG A 1 96 ? -15.488 -7.708 -1.206 1.00 49.97 96 ARG A C 1
ATOM 737 O O . ARG A 1 96 ? -16.116 -8.254 -2.110 1.00 49.97 96 ARG A O 1
ATOM 744 N N . ARG A 1 97 ? -14.346 -8.219 -0.714 1.00 46.62 97 ARG A N 1
ATOM 745 C CA . ARG A 1 97 ? -13.696 -9.448 -1.233 1.00 46.62 97 ARG A CA 1
ATOM 746 C C . ARG A 1 97 ? -13.903 -10.702 -0.369 1.00 46.62 97 ARG A C 1
ATOM 748 O O . ARG A 1 97 ? -13.669 -11.800 -0.861 1.00 46.62 97 ARG A O 1
ATOM 755 N N . THR A 1 98 ? -14.379 -10.571 0.871 1.00 47.16 98 THR A N 1
ATOM 756 C CA . THR A 1 98 ? -14.528 -11.692 1.827 1.00 47.16 98 THR A CA 1
ATOM 757 C C . THR A 1 98 ? -15.967 -12.132 2.077 1.00 47.16 98 THR A C 1
ATOM 759 O O . THR A 1 98 ? -16.199 -13.013 2.908 1.00 47.16 98 THR A O 1
ATOM 762 N N . ARG A 1 99 ? -16.959 -11.642 1.319 1.00 39.34 99 ARG A N 1
ATOM 763 C CA . ARG A 1 99 ? -18.258 -12.324 1.305 1.00 39.34 99 ARG A CA 1
ATOM 764 C C . ARG A 1 99 ? -18.095 -13.625 0.522 1.00 39.34 99 ARG A C 1
ATOM 766 O O . ARG A 1 99 ? -18.168 -13.626 -0.703 1.00 39.34 99 ARG A O 1
ATOM 773 N N . LEU A 1 100 ? -17.812 -14.697 1.262 1.00 45.03 100 LEU A N 1
ATOM 774 C CA . LEU A 1 100 ? -17.908 -16.101 0.861 1.00 45.03 100 LEU A CA 1
ATOM 775 C C . LEU A 1 100 ? -18.912 -16.272 -0.296 1.00 45.03 100 LEU A C 1
ATOM 777 O O . LEU A 1 100 ? -20.030 -15.750 -0.181 1.00 45.03 100 LEU A O 1
ATOM 781 N N . PRO A 1 101 ? -18.579 -16.991 -1.387 1.00 48.22 101 PRO A N 1
ATOM 782 C CA . PRO A 1 101 ? -19.593 -17.361 -2.362 1.00 48.22 101 PRO A CA 1
ATOM 783 C C . PRO A 1 101 ? -20.714 -18.086 -1.611 1.00 48.22 101 PRO A C 1
ATOM 785 O O . PRO A 1 101 ? -20.499 -19.104 -0.959 1.00 48.22 101 PRO A O 1
ATOM 788 N N . GLN A 1 102 ? -21.919 -17.527 -1.679 1.00 52.25 102 GLN A N 1
ATOM 789 C CA . GLN A 1 102 ? -23.089 -17.897 -0.875 1.00 52.25 102 GLN A CA 1
ATOM 790 C C . GLN A 1 102 ? -23.568 -19.352 -1.057 1.00 52.25 102 GLN A C 1
ATOM 792 O O . GLN A 1 102 ? -24.521 -19.769 -0.414 1.00 52.25 102 GLN A O 1
ATOM 797 N N . HIS A 1 103 ? -22.898 -20.132 -1.906 1.00 48.25 103 HIS A N 1
ATOM 798 C CA . HIS A 1 103 ? -23.234 -21.512 -2.229 1.00 48.25 103 HIS A CA 1
ATOM 799 C C . HIS A 1 103 ? -22.813 -22.526 -1.146 1.00 48.25 103 HIS A C 1
ATOM 801 O O . HIS A 1 103 ? -23.430 -23.578 -1.037 1.00 48.25 103 HIS A O 1
ATOM 807 N N . GLU A 1 104 ? -21.807 -22.234 -0.310 1.00 51.94 104 GLU A N 1
ATOM 808 C CA . GLU A 1 104 ? -21.384 -23.171 0.753 1.00 51.94 104 GLU A CA 1
ATOM 809 C C . GLU A 1 104 ? -22.163 -23.012 2.070 1.00 51.94 104 GLU A C 1
ATOM 811 O O . GLU A 1 104 ? -22.221 -23.947 2.867 1.00 51.94 104 GLU A O 1
ATOM 816 N N . ALA A 1 105 ? -22.827 -21.871 2.287 1.00 55.31 105 ALA A N 1
ATOM 817 C CA . ALA A 1 105 ? -23.700 -21.674 3.448 1.00 55.31 105 ALA A CA 1
ATOM 818 C C . ALA A 1 105 ? -25.000 -22.504 3.353 1.00 55.31 105 ALA A C 1
ATOM 820 O O . ALA A 1 105 ? -25.549 -22.909 4.375 1.00 55.31 105 ALA A O 1
ATOM 821 N N . ASP A 1 106 ? -25.452 -22.802 2.131 1.00 56.09 106 ASP A N 1
ATOM 822 C CA . ASP A 1 106 ? -26.662 -23.588 1.849 1.00 56.09 106 ASP A CA 1
ATOM 823 C C . ASP A 1 106 ? -26.455 -25.096 2.124 1.00 56.09 106 ASP A C 1
ATOM 825 O O . ASP A 1 106 ? -27.344 -25.803 2.607 1.00 56.09 106 ASP A O 1
ATOM 829 N N . LEU A 1 107 ? -25.228 -25.591 1.914 1.00 57.19 107 LEU A N 1
ATOM 830 C CA . LEU A 1 107 ? 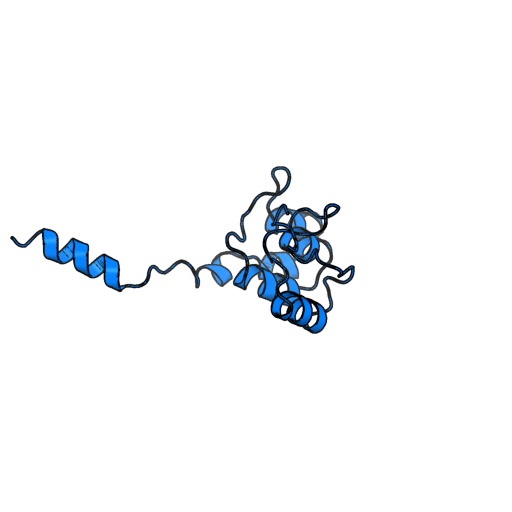-24.882 -27.006 2.102 1.00 57.19 107 LEU A CA 1
ATOM 831 C C . LEU A 1 107 ? -24.828 -27.429 3.579 1.00 57.19 107 LEU A C 1
ATOM 833 O O . LEU A 1 107 ? -25.094 -28.588 3.890 1.00 57.19 107 LEU A O 1
ATOM 837 N N . LEU A 1 108 ? -24.536 -26.506 4.500 1.00 57.88 108 LEU A N 1
ATOM 838 C CA . LEU A 1 108 ? -24.522 -26.794 5.941 1.00 57.88 108 LEU A CA 1
ATOM 839 C C . LEU A 1 108 ? -25.912 -26.703 6.586 1.00 57.88 108 LEU A C 1
ATOM 841 O O . LEU A 1 108 ? -26.158 -27.395 7.572 1.00 57.88 108 LEU A O 1
ATOM 845 N N . ALA A 1 109 ? -26.832 -25.915 6.019 1.00 58.84 109 ALA A N 1
ATOM 846 C CA . ALA A 1 109 ? -28.213 -25.834 6.499 1.00 58.84 109 ALA A CA 1
ATOM 847 C C . ALA A 1 109 ? -29.011 -27.112 6.179 1.00 58.84 109 ALA A C 1
ATOM 849 O O . ALA A 1 109 ? -29.784 -27.582 7.008 1.00 58.84 109 ALA A O 1
ATOM 850 N N . THR A 1 110 ? -28.752 -27.734 5.025 1.00 61.16 110 THR A N 1
ATOM 851 C CA . THR A 1 110 ? -29.452 -28.960 4.594 1.00 61.16 110 THR A CA 1
ATOM 852 C C . THR A 1 110 ? -28.954 -30.228 5.312 1.00 61.16 110 THR A C 1
ATOM 854 O O . THR A 1 110 ? -29.604 -31.269 5.276 1.00 61.16 110 THR A O 1
ATOM 857 N N . ALA A 1 111 ? -27.803 -30.166 5.992 1.00 60.59 111 ALA A N 1
ATOM 858 C CA . ALA A 1 111 ? -27.203 -31.312 6.681 1.00 60.59 111 ALA A CA 1
ATOM 859 C C . ALA A 1 111 ? -27.776 -31.581 8.090 1.00 60.59 111 ALA A C 1
ATOM 861 O O . ALA A 1 111 ? -27.409 -32.578 8.704 1.00 60.59 111 ALA A O 1
ATOM 862 N N . TRP A 1 112 ? -28.661 -30.721 8.608 1.00 55.75 112 TRP A N 1
ATOM 863 C CA . TRP A 1 112 ? -29.334 -30.913 9.905 1.00 55.75 112 TRP A CA 1
ATOM 864 C C . TRP A 1 112 ? -30.812 -31.328 9.766 1.00 55.75 112 TRP A C 1
ATOM 866 O O . TRP A 1 112 ? -31.505 -31.447 10.773 1.00 55.75 112 TRP A O 1
ATOM 876 N N . GLU A 1 113 ? -31.289 -31.588 8.544 1.00 55.78 113 GLU A N 1
ATOM 877 C CA . GLU A 1 113 ? -32.657 -32.059 8.263 1.00 55.78 113 GLU A CA 1
ATOM 878 C C . GLU A 1 113 ? -32.719 -33.501 7.710 1.00 55.78 113 GLU A C 1
ATOM 880 O O . GLU A 1 113 ? -33.617 -33.832 6.939 1.00 55.78 113 GLU A O 1
ATOM 885 N N . ASN A 1 114 ? -31.803 -34.389 8.118 1.00 49.47 114 ASN A N 1
ATOM 886 C CA . ASN A 1 114 ? -31.975 -35.844 7.958 1.00 49.47 114 ASN A CA 1
ATOM 887 C C . ASN A 1 114 ? -31.481 -36.622 9.180 1.00 49.47 114 ASN A C 1
ATOM 889 O O . ASN A 1 114 ? -30.286 -36.480 9.520 1.00 49.47 114 ASN A O 1
#

Organism: NCBI:txid106412

pLDDT: mean 71.91, std 15.48, range [37.25, 89.38]

Secondary structure (DSSP, 8-state):
------------S-TT-HHHHHHHHHTT--SSS--TTTSSHHHHHHHHS-HHHHHHHHTTSS-TT--BTTB-HHHHHHHTT-HHHHHHT-HHHHTTS-S--THHHHHHHGGG--

InterPro domains:
  IPR002110 Ankyrin repeat [PF12796] (17-89)
  IPR036770 Ankyrin repeat-containing domain superfamily [G3DSA:1.25.40.20] (10-111)
  IPR036770 Ankyrin repeat-containing domain superfamily [SSF48403] (17-95)

Radius of gyration: 17.45 Å; chains: 1; bounding box: 50×47×30 Å

Foldseek 3Di:
DDDDDPLPADPDPAQADQVSLVVVVVVNHQQQAHDPVQRHNLLVCLQHYDLNSNLVSLQRDPDQQDDDVNAGSLNNNVVNVVVSNNVSSPVVVNVPPPPPPCVVVVVVVVVVVD